Protein AF-A0A229GUE7-F1 (afdb_monomer_lite)

Foldseek 3Di:
DDPPDVVVVVVVVVVVVVVVVVCVVVVVQCPVDLVSLLVVLVVLLVVLQVLLVVLQVVLVVLCVVDPDDPVSVVSSVVSNVSSVVSVVSSVVSVVVSVPRD

Radius of gyration: 16.86 Å; chains: 1; bounding box: 41×32×49 Å

Sequence (101 aa):
MSPQNPAQHARVAADAITRLVNDVKTGRAQWTHTDNAKQAADDFTRLSEAMAAALQQMAAALGQIGRGTPQTDQAIGALHQAGQAEVVASRHLRRARQTMY

Structure (mmCIF, N/CA/C/O backbone):
data_AF-A0A229GUE7-F1
#
_entry.id   AF-A0A229GUE7-F1
#
loop_
_atom_site.group_PDB
_atom_site.id
_atom_site.type_symbol
_atom_site.label_atom_id
_atom_site.label_alt_id
_atom_site.label_comp_id
_atom_site.label_asym_id
_atom_site.label_entity_id
_atom_site.label_seq_id
_atom_site.pdbx_PDB_ins_code
_atom_site.Cartn_x
_atom_site.Cartn_y
_atom_site.Cartn_z
_atom_site.occupancy
_atom_site.B_iso_or_equiv
_atom_site.auth_seq_id
_atom_site.auth_comp_id
_atom_site.auth_asym_id
_atom_site.auth_atom_id
_atom_site.pdbx_PDB_model_num
ATOM 1 N N . MET A 1 1 ? 24.923 21.524 3.857 1.00 40.22 1 MET A N 1
ATOM 2 C CA . MET A 1 1 ? 23.600 20.869 3.932 1.00 40.22 1 MET A CA 1
ATOM 3 C C . MET A 1 1 ? 23.649 19.677 2.995 1.00 40.22 1 MET A C 1
ATOM 5 O O . MET A 1 1 ? 23.683 19.885 1.790 1.00 40.22 1 MET A O 1
ATOM 9 N N . SER A 1 2 ? 23.806 18.459 3.515 1.00 45.25 2 SER A N 1
ATOM 10 C CA . SER A 1 2 ? 23.895 17.269 2.660 1.00 45.25 2 SER A CA 1
ATOM 11 C C . SER A 1 2 ? 22.535 17.013 2.004 1.00 45.25 2 SER A C 1
ATOM 13 O O . SER A 1 2 ? 21.526 17.088 2.710 1.00 45.25 2 SER A O 1
ATOM 15 N N . PRO A 1 3 ? 22.476 16.735 0.691 1.00 49.19 3 PRO A N 1
ATOM 16 C CA . PRO A 1 3 ? 21.226 16.401 0.025 1.00 49.19 3 PRO A CA 1
ATOM 17 C C . PRO A 1 3 ? 20.646 15.159 0.702 1.00 49.19 3 PRO A C 1
ATOM 19 O O . PRO A 1 3 ? 21.296 14.117 0.773 1.00 49.19 3 PRO A O 1
ATOM 22 N N . GLN A 1 4 ? 19.449 15.298 1.268 1.00 58.41 4 GLN A N 1
ATOM 23 C CA . GLN A 1 4 ? 18.678 14.206 1.852 1.00 58.41 4 GLN A CA 1
ATOM 24 C C . GLN A 1 4 ? 18.495 13.127 0.786 1.00 58.41 4 GLN A C 1
ATOM 26 O O . GLN A 1 4 ? 17.734 13.312 -0.158 1.00 58.41 4 GLN A O 1
ATOM 31 N N . ASN A 1 5 ? 19.261 12.039 0.893 1.00 65.75 5 ASN A N 1
ATOM 32 C CA . ASN A 1 5 ? 19.281 10.977 -0.101 1.00 65.75 5 ASN A CA 1
ATOM 33 C C . ASN A 1 5 ? 17.905 10.286 -0.109 1.00 65.75 5 ASN A C 1
ATOM 35 O O . ASN A 1 5 ? 17.584 9.587 0.859 1.00 65.75 5 ASN A O 1
ATOM 39 N N . PRO A 1 6 ? 17.086 10.438 -1.165 1.00 64.31 6 PRO A N 1
ATOM 40 C CA . PRO A 1 6 ? 15.733 9.882 -1.204 1.00 64.31 6 PRO A CA 1
ATOM 41 C C . PRO A 1 6 ? 15.717 8.362 -0.995 1.00 64.31 6 PRO A C 1
ATOM 43 O O . PRO A 1 6 ? 14.796 7.829 -0.378 1.00 64.31 6 PRO A O 1
ATOM 46 N N . ALA A 1 7 ? 16.781 7.666 -1.413 1.00 66.69 7 ALA A N 1
ATOM 47 C CA . ALA A 1 7 ? 16.939 6.231 -1.192 1.00 66.69 7 ALA A CA 1
ATOM 48 C C . ALA A 1 7 ? 17.114 5.875 0.296 1.00 66.69 7 ALA A C 1
ATOM 50 O O . ALA A 1 7 ? 16.622 4.846 0.757 1.00 66.69 7 ALA A O 1
ATOM 51 N N . GLN A 1 8 ? 17.774 6.738 1.073 1.00 69.69 8 GLN A N 1
ATOM 52 C CA . GLN A 1 8 ? 17.928 6.555 2.516 1.00 69.69 8 GLN A CA 1
ATOM 53 C C . GLN A 1 8 ? 16.593 6.760 3.244 1.00 69.69 8 GLN A C 1
ATOM 55 O O . GLN A 1 8 ? 16.264 5.981 4.136 1.00 69.69 8 GLN A O 1
ATOM 60 N N . HIS A 1 9 ? 15.791 7.743 2.824 1.00 61.53 9 HIS A N 1
ATOM 61 C CA . HIS A 1 9 ? 14.437 7.947 3.349 1.00 61.53 9 HIS A CA 1
ATOM 62 C C . HIS A 1 9 ? 13.511 6.765 3.038 1.00 61.53 9 HIS A C 1
ATOM 64 O O . HIS A 1 9 ? 12.804 6.295 3.929 1.00 61.53 9 HIS A O 1
ATOM 70 N N . ALA A 1 10 ? 13.570 6.235 1.814 1.00 62.44 10 ALA A N 1
ATOM 71 C CA . ALA A 1 10 ? 12.809 5.051 1.424 1.00 62.44 10 ALA A CA 1
ATOM 72 C C . ALA A 1 10 ? 13.182 3.821 2.268 1.00 62.44 10 ALA A C 1
ATOM 74 O O . ALA A 1 10 ? 12.303 3.092 2.725 1.00 62.44 10 ALA A O 1
ATOM 75 N N . ARG A 1 11 ? 14.478 3.620 2.539 1.00 68.69 11 ARG A N 1
ATOM 76 C CA . ARG A 1 11 ? 14.953 2.518 3.386 1.00 68.69 11 ARG A CA 1
ATOM 77 C C . ARG A 1 11 ? 14.463 2.637 4.830 1.00 68.69 11 ARG A C 1
ATOM 79 O O . ARG A 1 11 ? 13.956 1.665 5.375 1.00 68.69 11 ARG A O 1
ATOM 86 N N . VAL A 1 12 ? 14.557 3.826 5.428 1.00 67.12 12 VAL A N 1
ATOM 87 C CA . VAL A 1 12 ? 14.064 4.070 6.796 1.00 67.12 12 VAL A CA 1
ATOM 88 C C . VAL A 1 12 ? 12.552 3.838 6.893 1.00 67.12 12 VAL A C 1
ATOM 90 O O . VAL A 1 12 ? 12.088 3.234 7.859 1.00 67.12 12 VAL A O 1
ATOM 93 N N . ALA A 1 13 ? 11.784 4.263 5.886 1.00 63.34 13 ALA A N 1
ATOM 94 C CA . ALA A 1 13 ? 10.350 3.992 5.824 1.00 63.34 13 ALA A CA 1
ATOM 95 C C . ALA A 1 13 ? 10.058 2.483 5.725 1.00 63.34 13 ALA A C 1
ATOM 97 O O . ALA A 1 13 ? 9.222 1.975 6.469 1.00 63.34 13 ALA A O 1
ATOM 98 N N . ALA A 1 14 ? 10.787 1.750 4.875 1.00 67.81 14 ALA A N 1
ATOM 99 C CA . ALA A 1 14 ? 10.653 0.297 4.747 1.00 67.81 14 ALA A CA 1
ATOM 100 C C . ALA A 1 14 ? 10.965 -0.446 6.059 1.00 67.81 14 ALA A C 1
ATOM 102 O O . ALA A 1 14 ? 10.233 -1.362 6.446 1.00 67.81 14 ALA A O 1
ATOM 103 N N . ASP A 1 15 ? 12.001 -0.021 6.784 1.00 72.88 15 ASP A N 1
ATOM 104 C CA . ASP A 1 15 ? 12.351 -0.589 8.088 1.00 72.88 15 ASP A CA 1
ATOM 105 C C . ASP A 1 15 ? 11.258 -0.311 9.138 1.00 72.88 15 ASP A C 1
ATOM 107 O O . ASP A 1 15 ? 10.903 -1.198 9.919 1.00 72.88 15 ASP A O 1
ATOM 111 N N . ALA A 1 16 ? 10.678 0.895 9.143 1.00 69.19 16 ALA A N 1
ATOM 112 C CA . ALA A 1 16 ? 9.582 1.259 10.044 1.00 69.19 16 ALA A CA 1
ATOM 113 C C . ALA A 1 16 ? 8.309 0.439 9.771 1.00 69.19 16 ALA A C 1
ATOM 115 O O . ALA A 1 16 ? 7.708 -0.093 10.706 1.00 69.19 16 ALA A O 1
ATOM 116 N N . ILE A 1 17 ? 7.946 0.261 8.497 1.00 71.00 17 ILE A N 1
ATOM 117 C CA . ILE A 1 17 ? 6.828 -0.600 8.081 1.00 71.00 17 ILE A CA 1
ATOM 118 C C . ILE A 1 17 ? 7.090 -2.046 8.507 1.00 71.00 17 ILE A C 1
ATOM 120 O O . ILE A 1 17 ? 6.205 -2.699 9.053 1.00 71.00 17 ILE A O 1
ATOM 124 N N . THR A 1 18 ? 8.315 -2.542 8.319 1.00 76.44 18 THR A N 1
ATOM 125 C CA . THR A 1 18 ? 8.698 -3.907 8.706 1.00 76.44 18 THR A CA 1
ATOM 126 C C . THR A 1 18 ? 8.534 -4.131 10.209 1.00 76.44 18 THR A C 1
ATOM 128 O O . THR A 1 18 ? 8.001 -5.161 10.625 1.00 76.44 18 THR A O 1
ATOM 131 N N . ARG A 1 19 ? 8.940 -3.159 11.038 1.00 73.44 19 ARG A N 1
ATOM 132 C CA . ARG A 1 19 ? 8.731 -3.213 12.494 1.00 73.44 19 ARG A CA 1
ATOM 133 C C . ARG A 1 19 ? 7.248 -3.231 12.848 1.00 73.44 19 ARG A C 1
ATOM 135 O O . ARG A 1 19 ? 6.830 -4.124 13.575 1.00 73.44 19 ARG A O 1
ATOM 142 N N . LEU A 1 20 ? 6.456 -2.329 12.265 1.00 71.00 20 LEU A N 1
ATOM 143 C CA . LEU A 1 20 ? 5.009 -2.275 12.482 1.00 71.00 20 LEU A CA 1
ATOM 144 C C . LEU A 1 20 ? 4.330 -3.602 12.113 1.00 71.00 20 LEU A C 1
ATOM 146 O O . LEU A 1 20 ? 3.580 -4.159 12.908 1.00 71.00 20 LEU A O 1
ATOM 150 N N . VAL A 1 21 ? 4.636 -4.156 10.938 1.00 78.44 21 VAL A N 1
ATOM 151 C CA . VAL A 1 21 ? 4.099 -5.449 10.487 1.00 78.44 21 VAL A CA 1
ATOM 152 C C . VAL A 1 21 ? 4.481 -6.573 11.449 1.00 78.44 21 VAL A C 1
ATOM 154 O O . VAL A 1 21 ? 3.651 -7.432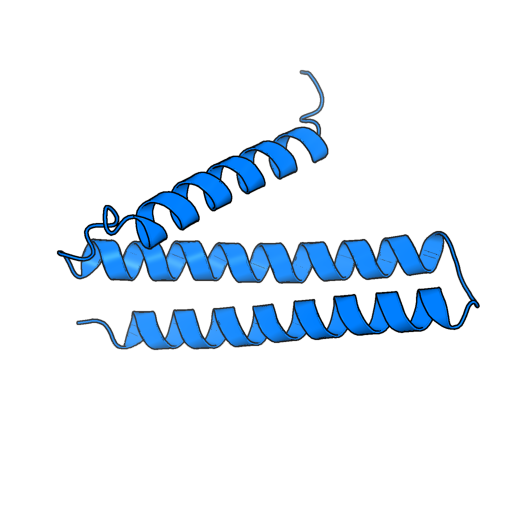 11.747 1.00 78.44 21 VAL A O 1
ATOM 157 N N . ASN A 1 22 ? 5.713 -6.575 11.960 1.00 78.38 22 ASN A N 1
ATOM 158 C CA . ASN A 1 22 ? 6.144 -7.565 12.942 1.00 78.38 22 ASN A CA 1
ATOM 159 C C . ASN A 1 22 ? 5.408 -7.412 14.278 1.00 78.38 22 ASN A C 1
ATOM 161 O O . ASN A 1 22 ? 5.009 -8.417 14.867 1.00 78.38 22 ASN A O 1
ATOM 165 N N . ASP A 1 23 ? 5.165 -6.191 14.743 1.00 74.81 23 ASP A N 1
ATOM 166 C CA . ASP A 1 23 ? 4.419 -5.952 15.981 1.00 74.81 23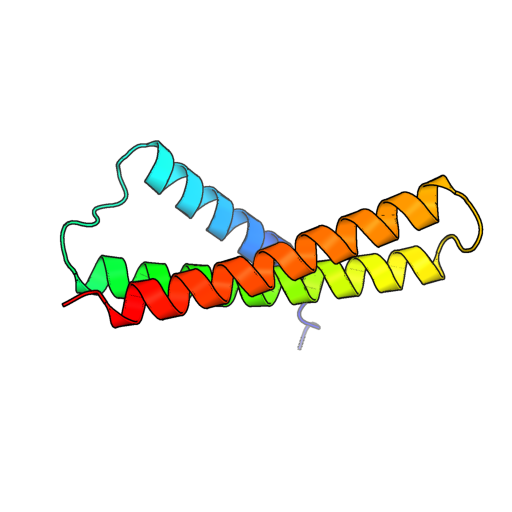 ASP A CA 1
ATOM 167 C C . ASP A 1 23 ? 2.946 -6.367 15.858 1.00 74.81 23 ASP A C 1
ATOM 169 O O . ASP A 1 23 ? 2.389 -6.947 16.793 1.00 74.81 23 ASP A O 1
ATOM 173 N N . VAL A 1 24 ? 2.342 -6.189 14.679 1.00 76.31 24 VAL A N 1
ATOM 174 C CA . VAL A 1 24 ? 1.008 -6.727 14.368 1.00 76.31 24 VAL A CA 1
ATOM 175 C C . VAL A 1 24 ? 1.015 -8.257 14.347 1.00 76.31 24 VAL A C 1
ATOM 177 O O . VAL A 1 24 ? 0.204 -8.880 15.029 1.00 76.31 24 VAL A O 1
ATOM 180 N N . LYS A 1 25 ? 1.951 -8.883 13.619 1.00 77.38 25 LYS A N 1
ATOM 181 C CA . LYS A 1 25 ? 2.057 -10.354 13.514 1.00 77.38 25 LYS A CA 1
ATOM 182 C C . LYS A 1 25 ? 2.297 -11.037 14.858 1.00 77.38 25 LYS A C 1
ATOM 184 O O . LYS A 1 25 ? 1.830 -12.148 15.072 1.00 77.38 25 LYS A O 1
ATOM 189 N N . THR A 1 26 ? 3.036 -10.382 15.747 1.00 81.75 26 THR A N 1
ATOM 190 C CA . THR A 1 26 ? 3.350 -10.898 17.087 1.00 81.75 26 THR A CA 1
ATOM 191 C C . THR A 1 26 ? 2.252 -10.609 18.113 1.00 81.75 26 THR A C 1
ATOM 193 O O . THR A 1 26 ? 2.421 -10.946 19.281 1.00 81.75 26 THR A O 1
ATOM 196 N N . GLY A 1 27 ? 1.135 -9.986 17.708 1.00 70.44 27 GLY A N 1
ATOM 197 C CA . GLY A 1 27 ? 0.032 -9.635 18.608 1.00 70.44 27 GLY A CA 1
ATOM 198 C C . GLY A 1 27 ? 0.397 -8.566 19.643 1.00 70.44 27 GLY A C 1
ATOM 199 O O . GLY A 1 27 ? -0.342 -8.361 20.602 1.00 70.44 27 GLY A O 1
ATOM 200 N N . ARG A 1 28 ? 1.538 -7.886 19.468 1.00 66.88 28 ARG A N 1
ATOM 201 C CA . ARG A 1 28 ? 2.010 -6.812 20.355 1.00 66.88 28 ARG A CA 1
ATOM 202 C C . ARG A 1 28 ? 1.384 -5.463 20.024 1.00 66.88 28 ARG A C 1
ATOM 204 O O . ARG A 1 28 ? 1.417 -4.563 20.859 1.00 66.88 28 ARG A O 1
ATOM 211 N N . ALA A 1 29 ? 0.792 -5.327 18.839 1.00 67.88 29 ALA A N 1
ATOM 212 C CA . ALA A 1 29 ? -0.042 -4.186 18.499 1.00 67.88 29 ALA A CA 1
ATOM 213 C C . ALA A 1 29 ? -1.305 -4.188 19.378 1.00 67.88 29 ALA A C 1
ATOM 215 O O . ALA A 1 29 ? -2.276 -4.897 19.115 1.00 67.88 29 ALA A O 1
ATOM 216 N N . GLN A 1 30 ? -1.280 -3.406 20.458 1.00 68.19 30 GLN A N 1
ATOM 217 C CA . GLN A 1 30 ? -2.438 -3.222 21.323 1.00 68.19 30 GLN A CA 1
ATOM 218 C C . GLN A 1 30 ? -3.435 -2.262 20.664 1.00 68.19 30 GLN A C 1
ATOM 220 O O . GLN A 1 30 ? -3.355 -1.042 20.802 1.00 68.19 30 GLN A O 1
ATOM 225 N N . TRP A 1 31 ? -4.426 -2.836 19.983 1.00 73.19 31 TRP A N 1
ATOM 226 C CA . TRP A 1 31 ? -5.610 -2.138 19.458 1.00 73.19 31 TRP A CA 1
ATOM 227 C C . TRP A 1 31 ? -6.660 -1.852 20.543 1.00 73.19 31 TRP A C 1
ATOM 229 O O . TRP A 1 31 ? -7.846 -1.731 20.259 1.00 73.19 31 TRP A O 1
ATOM 239 N N . THR A 1 32 ? -6.239 -1.811 21.806 1.00 72.50 32 THR A N 1
ATOM 240 C CA . THR A 1 32 ? -7.105 -1.776 22.994 1.00 72.50 32 THR A CA 1
ATOM 241 C C . THR A 1 32 ? -7.848 -0.454 23.166 1.00 72.50 32 THR A C 1
ATOM 243 O O . THR A 1 32 ? -8.753 -0.367 23.993 1.00 72.50 32 THR A O 1
ATOM 246 N N . HIS A 1 33 ? -7.497 0.566 22.381 1.00 78.12 33 HIS A N 1
ATOM 247 C CA . HIS A 1 33 ? -8.156 1.861 22.397 1.00 78.12 33 HIS A CA 1
ATOM 248 C C . HIS A 1 33 ? -8.555 2.295 20.990 1.00 78.12 33 HIS A C 1
ATOM 250 O O . HIS A 1 33 ? -7.754 2.197 20.056 1.00 78.12 33 HIS A O 1
ATOM 256 N N . THR A 1 34 ? -9.781 2.806 20.844 1.00 81.19 34 THR A N 1
ATOM 257 C CA . THR A 1 34 ? -10.318 3.257 19.554 1.00 81.19 34 THR A CA 1
ATOM 258 C C . THR A 1 34 ? -9.419 4.309 18.906 1.00 81.19 34 THR A C 1
ATOM 260 O O . THR A 1 34 ? -9.226 4.284 17.692 1.00 81.19 34 THR A O 1
ATOM 263 N N . ASP A 1 35 ? -8.796 5.182 19.697 1.00 84.00 35 ASP A N 1
ATOM 264 C CA . ASP A 1 35 ? -7.874 6.201 19.187 1.00 84.00 35 ASP A CA 1
ATOM 265 C C . ASP A 1 35 ? -6.611 5.593 18.562 1.00 84.00 35 ASP A C 1
ATOM 267 O O . ASP A 1 35 ? -6.179 6.036 17.498 1.00 84.00 35 ASP A O 1
ATOM 271 N N . ASN A 1 36 ? -6.075 4.510 19.135 1.00 82.25 36 ASN A N 1
ATOM 272 C CA . ASN A 1 36 ? -4.939 3.785 18.555 1.00 82.25 36 ASN A CA 1
ATOM 273 C C . ASN A 1 36 ? -5.329 3.120 17.227 1.00 82.25 36 ASN A C 1
ATOM 275 O O . ASN A 1 36 ? -4.552 3.130 16.272 1.00 82.25 36 ASN A O 1
ATOM 279 N N . ALA A 1 37 ? -6.545 2.571 17.144 1.00 83.12 37 ALA A N 1
ATOM 280 C CA . ALA A 1 37 ? -7.068 1.981 15.914 1.00 83.12 37 ALA A CA 1
ATOM 281 C C . ALA A 1 37 ? -7.312 3.044 14.823 1.00 83.12 37 ALA A C 1
ATOM 283 O O . ALA A 1 37 ? -6.942 2.833 13.666 1.00 83.12 37 ALA A O 1
ATOM 284 N N . LYS A 1 38 ? -7.862 4.211 15.188 1.00 86.81 38 LYS A N 1
ATOM 285 C CA . LYS A 1 38 ? -8.052 5.362 14.286 1.00 86.81 38 LYS A CA 1
ATOM 286 C C . LYS A 1 38 ? -6.717 5.896 13.767 1.00 86.81 38 LYS A C 1
ATOM 288 O O . LYS A 1 38 ? -6.598 6.150 12.567 1.00 86.81 38 LYS A O 1
ATOM 293 N N . GLN A 1 39 ? -5.727 6.041 14.647 1.00 83.56 39 GLN A N 1
ATOM 294 C CA . GLN A 1 39 ? -4.384 6.495 14.291 1.00 83.56 39 GLN A CA 1
ATOM 295 C C . GLN A 1 39 ? -3.699 5.512 13.335 1.00 83.56 39 GLN A C 1
ATOM 297 O O . GLN A 1 39 ? -3.183 5.918 12.298 1.00 83.56 39 GLN A O 1
ATOM 302 N N . ALA A 1 40 ? -3.772 4.211 13.610 1.00 82.69 40 ALA A N 1
ATOM 303 C CA . ALA A 1 40 ? -3.211 3.219 12.702 1.00 82.69 40 ALA A CA 1
ATOM 304 C C . ALA A 1 40 ? -3.931 3.176 11.350 1.00 82.69 40 ALA A C 1
ATOM 306 O O . ALA A 1 40 ? -3.278 3.025 10.321 1.00 82.69 40 ALA A O 1
ATOM 307 N N . ALA A 1 41 ? -5.254 3.369 11.316 1.00 88.00 41 ALA A N 1
ATOM 308 C CA . ALA A 1 41 ? -5.985 3.494 10.057 1.00 88.00 41 ALA A CA 1
ATOM 309 C C . ALA A 1 41 ? -5.517 4.706 9.224 1.00 88.00 41 ALA A C 1
ATOM 311 O O . ALA A 1 41 ? -5.416 4.593 7.999 1.00 88.00 41 ALA A O 1
ATOM 312 N N . ASP A 1 42 ? -5.183 5.840 9.856 1.00 86.56 42 ASP A N 1
ATOM 313 C CA . ASP A 1 42 ? -4.561 6.988 9.172 1.00 86.56 42 ASP A CA 1
ATOM 314 C C . ASP A 1 42 ? -3.172 6.648 8.635 1.00 86.56 42 ASP A C 1
ATOM 316 O O . ASP A 1 42 ? -2.856 6.968 7.488 1.00 86.56 42 ASP A O 1
ATOM 320 N N . ASP A 1 43 ? -2.341 6.000 9.447 1.00 84.38 43 ASP A N 1
ATOM 321 C CA . ASP A 1 43 ? -0.969 5.680 9.062 1.00 84.38 43 ASP A CA 1
ATOM 322 C C . ASP A 1 43 ? -0.937 4.662 7.916 1.00 84.38 43 ASP A C 1
ATOM 324 O O . ASP A 1 43 ? -0.199 4.850 6.947 1.00 84.38 43 ASP A O 1
ATOM 328 N N . PHE A 1 44 ? -1.813 3.654 7.943 1.00 86.69 44 PHE A N 1
ATOM 329 C CA . PHE A 1 44 ? -1.999 2.742 6.815 1.00 86.69 44 PHE A CA 1
ATOM 330 C C . PHE A 1 44 ? -2.561 3.452 5.578 1.00 86.69 44 PHE A C 1
ATOM 332 O O . PHE A 1 44 ? -2.137 3.149 4.466 1.00 86.69 44 PHE A O 1
ATOM 339 N N . THR A 1 45 ? -3.455 4.433 5.745 1.00 90.31 45 THR A N 1
ATOM 340 C CA . THR A 1 45 ? -3.968 5.239 4.623 1.00 90.31 45 THR A CA 1
ATOM 341 C C . THR A 1 45 ? -2.833 6.000 3.936 1.00 90.31 45 THR A C 1
ATOM 343 O O . THR A 1 45 ? -2.670 5.896 2.719 1.00 90.31 45 THR A O 1
ATOM 346 N N . ARG A 1 46 ? -2.012 6.719 4.713 1.00 85.00 46 ARG A N 1
ATOM 347 C CA . ARG A 1 46 ? -0.845 7.462 4.208 1.00 85.00 46 ARG A CA 1
ATOM 348 C C . ARG A 1 46 ? 0.164 6.533 3.545 1.00 85.00 46 ARG A C 1
ATOM 350 O O . ARG A 1 46 ? 0.738 6.882 2.516 1.00 85.00 46 ARG A O 1
ATOM 357 N N . LEU A 1 47 ? 0.369 5.350 4.123 1.00 86.69 47 LEU A N 1
ATOM 358 C CA . LEU A 1 47 ? 1.263 4.349 3.565 1.00 86.69 47 LEU A CA 1
ATOM 359 C C . LEU A 1 47 ? 0.767 3.850 2.203 1.00 86.69 47 LEU A C 1
ATOM 361 O O . LEU A 1 47 ? 1.541 3.868 1.251 1.00 86.69 47 LEU A O 1
ATOM 365 N N . SER A 1 48 ? -0.505 3.464 2.080 1.00 88.94 48 SER A N 1
ATOM 366 C CA . SER A 1 48 ? -1.089 3.045 0.799 1.00 88.94 48 SER A CA 1
ATOM 367 C C . SER A 1 48 ? -1.005 4.142 -0.263 1.00 88.94 48 SER A C 1
ATOM 369 O O . SER A 1 48 ? -0.644 3.873 -1.405 1.00 88.94 48 SER A O 1
ATOM 371 N N . GLU A 1 49 ? -1.245 5.403 0.097 1.00 87.50 49 GLU A N 1
ATOM 372 C CA . GLU A 1 49 ? -1.075 6.531 -0.831 1.00 87.50 49 GLU A CA 1
ATOM 373 C C . GLU A 1 49 ? 0.378 6.692 -1.302 1.00 87.50 49 GLU A C 1
ATOM 375 O O . GLU A 1 49 ? 0.634 6.850 -2.499 1.00 87.50 49 GLU A O 1
ATOM 380 N N . ALA A 1 50 ? 1.337 6.608 -0.376 1.00 85.75 50 ALA A N 1
ATOM 381 C CA . ALA A 1 50 ? 2.758 6.675 -0.699 1.00 85.75 50 ALA A CA 1
ATOM 382 C C . ALA A 1 50 ? 3.206 5.484 -1.565 1.00 85.75 50 ALA A C 1
ATOM 384 O O . ALA A 1 50 ? 3.958 5.671 -2.523 1.00 85.75 50 ALA A O 1
ATOM 385 N N . MET A 1 51 ? 2.716 4.274 -1.275 1.00 88.00 51 MET A N 1
ATOM 386 C CA . MET A 1 51 ? 2.992 3.073 -2.068 1.00 88.00 51 MET A CA 1
ATOM 387 C C . MET A 1 51 ? 2.406 3.188 -3.474 1.00 88.00 51 MET A C 1
ATOM 389 O O . MET A 1 51 ? 3.114 2.912 -4.441 1.00 88.00 51 MET A O 1
ATOM 393 N N . ALA A 1 52 ? 1.171 3.675 -3.619 1.00 89.38 52 ALA A N 1
ATOM 394 C CA . ALA A 1 52 ? 0.569 3.924 -4.926 1.00 89.38 52 ALA A CA 1
ATOM 395 C C . ALA A 1 52 ? 1.425 4.879 -5.776 1.00 89.38 52 ALA A C 1
ATOM 397 O O . ALA A 1 52 ? 1.696 4.595 -6.946 1.00 89.38 52 ALA A O 1
ATOM 398 N N . ALA A 1 53 ? 1.901 5.978 -5.182 1.00 86.25 53 ALA A N 1
ATOM 399 C CA . ALA A 1 53 ? 2.776 6.932 -5.860 1.00 86.25 53 ALA A CA 1
ATOM 400 C C . ALA A 1 53 ? 4.132 6.310 -6.239 1.00 86.25 53 ALA A C 1
ATOM 402 O O . ALA A 1 53 ? 4.591 6.470 -7.372 1.00 86.25 53 ALA A O 1
ATOM 403 N N . ALA A 1 54 ? 4.757 5.563 -5.326 1.00 86.56 54 ALA A N 1
ATOM 404 C CA . ALA A 1 54 ? 6.031 4.894 -5.580 1.00 86.56 54 ALA A CA 1
ATOM 405 C C . ALA A 1 54 ? 5.919 3.859 -6.711 1.00 86.56 54 ALA A C 1
ATOM 407 O O . ALA A 1 54 ? 6.762 3.833 -7.605 1.00 86.56 54 ALA A O 1
ATOM 408 N N . LEU A 1 55 ? 4.853 3.054 -6.725 1.00 89.19 55 LEU A N 1
ATOM 409 C CA . LEU A 1 55 ? 4.596 2.059 -7.770 1.00 89.19 55 LEU A CA 1
ATOM 410 C C . LEU A 1 55 ? 4.411 2.711 -9.147 1.00 89.19 55 LEU A C 1
ATOM 412 O O . LEU A 1 55 ? 4.942 2.213 -10.140 1.00 89.19 55 LEU A O 1
ATOM 416 N N . GLN A 1 56 ? 3.735 3.863 -9.214 1.00 88.69 56 GLN A N 1
ATOM 417 C CA . GLN A 1 56 ? 3.627 4.637 -10.454 1.00 88.69 56 GLN A CA 1
ATOM 418 C C . GLN A 1 56 ? 4.982 5.181 -10.925 1.00 88.69 56 GLN A C 1
ATOM 420 O O . GLN A 1 56 ? 5.287 5.111 -12.116 1.00 88.69 56 GLN A O 1
ATOM 425 N N . GLN A 1 57 ? 5.816 5.683 -10.010 1.00 88.38 57 GLN A N 1
ATOM 426 C CA . GLN A 1 57 ? 7.167 6.145 -10.345 1.00 88.38 57 GLN A CA 1
ATOM 427 C C . GLN A 1 57 ? 8.056 4.995 -10.836 1.00 88.38 57 GLN A C 1
ATOM 429 O O . GLN A 1 57 ? 8.783 5.165 -11.813 1.00 88.38 57 GLN A O 1
ATOM 434 N N . MET A 1 58 ? 7.963 3.813 -10.217 1.00 87.62 58 MET A N 1
ATOM 435 C CA . MET A 1 58 ? 8.676 2.613 -10.666 1.00 87.62 58 MET A CA 1
ATOM 436 C C . MET A 1 58 ? 8.226 2.182 -12.063 1.00 87.62 58 MET A C 1
ATOM 438 O O . MET A 1 58 ? 9.074 1.904 -12.907 1.00 87.62 58 MET A O 1
ATOM 442 N N . ALA A 1 59 ? 6.917 2.175 -12.336 1.00 88.81 59 ALA A N 1
ATOM 443 C CA . ALA A 1 59 ? 6.381 1.856 -13.658 1.00 88.81 59 ALA A CA 1
ATOM 444 C C . ALA A 1 59 ? 6.900 2.833 -14.728 1.00 88.81 59 ALA A C 1
ATOM 446 O O . ALA A 1 59 ? 7.355 2.410 -15.792 1.00 88.81 59 ALA A O 1
ATOM 447 N N . ALA A 1 60 ? 6.909 4.134 -14.420 1.00 87.69 60 ALA A N 1
ATOM 448 C CA . ALA A 1 60 ? 7.441 5.162 -15.310 1.00 87.69 60 ALA A CA 1
ATOM 449 C C . ALA A 1 60 ? 8.948 4.992 -15.563 1.00 87.69 60 ALA A C 1
ATOM 451 O O . ALA A 1 60 ? 9.381 5.060 -16.712 1.00 87.69 60 ALA A O 1
ATO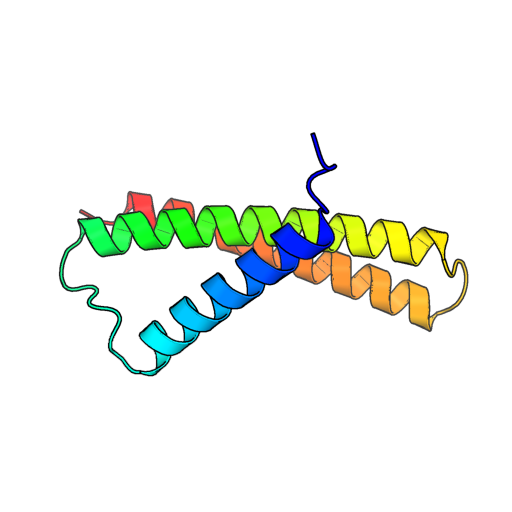M 452 N N . ALA A 1 61 ? 9.737 4.730 -14.517 1.00 87.19 61 ALA A N 1
ATOM 453 C CA . ALA A 1 61 ? 11.172 4.483 -14.639 1.00 87.19 61 ALA A CA 1
ATOM 454 C C . ALA A 1 61 ? 11.459 3.225 -15.474 1.00 87.19 61 ALA A C 1
ATOM 456 O O . ALA A 1 61 ? 12.299 3.252 -16.373 1.00 87.19 61 ALA A O 1
ATOM 457 N N . LEU A 1 62 ? 10.717 2.137 -15.251 1.00 86.81 62 LEU A N 1
ATOM 458 C CA . LEU A 1 62 ? 10.870 0.902 -16.020 1.00 86.81 62 LEU A CA 1
ATOM 459 C C . LEU A 1 62 ? 10.528 1.115 -17.505 1.00 86.81 62 LEU A C 1
ATOM 461 O O . LEU A 1 62 ? 11.259 0.656 -18.383 1.00 86.81 62 LEU A O 1
ATOM 465 N N . GLY A 1 63 ? 9.488 1.907 -17.782 1.00 86.75 63 GLY A N 1
ATOM 466 C CA . GLY A 1 63 ? 9.116 2.344 -19.129 1.00 86.75 63 GLY A CA 1
ATOM 467 C C . GLY A 1 63 ? 10.093 3.325 -19.789 1.00 86.75 63 GLY A C 1
ATOM 468 O O . GLY A 1 63 ? 9.928 3.630 -20.971 1.00 86.75 63 GLY A O 1
ATOM 469 N N . GLN A 1 64 ? 11.096 3.832 -19.069 1.00 86.12 64 GLN A N 1
ATOM 470 C CA . GLN A 1 64 ? 12.217 4.590 -19.637 1.00 86.12 64 GLN A CA 1
ATOM 471 C C . GLN A 1 64 ? 13.439 3.699 -19.891 1.00 86.12 64 GLN A C 1
ATOM 473 O O . GLN A 1 64 ? 14.141 3.909 -20.875 1.00 86.12 64 GLN A O 1
ATOM 478 N N . ILE A 1 65 ? 13.679 2.702 -19.031 1.00 84.69 65 ILE A N 1
ATOM 479 C CA . ILE A 1 65 ? 14.857 1.819 -19.097 1.00 84.69 65 ILE A CA 1
ATOM 480 C C . ILE A 1 65 ? 14.733 0.780 -20.219 1.00 84.69 65 ILE A C 1
ATOM 482 O O . ILE A 1 65 ? 15.714 0.498 -20.902 1.00 84.69 65 ILE A O 1
ATOM 486 N N . GLY A 1 66 ? 13.550 0.194 -20.412 1.00 70.38 66 GLY A N 1
ATOM 487 C CA . GLY A 1 66 ? 13.377 -0.956 -21.302 1.00 70.38 66 GLY A CA 1
ATOM 488 C C . GLY A 1 66 ? 12.084 -0.896 -22.099 1.00 70.38 66 GLY A C 1
ATOM 489 O O . GLY A 1 66 ? 11.183 -1.693 -21.872 1.00 70.38 66 GLY A O 1
ATOM 490 N N . ARG A 1 67 ? 11.960 0.045 -23.040 1.00 67.50 67 ARG A N 1
ATOM 491 C CA . ARG A 1 67 ? 10.797 0.062 -23.944 1.00 67.50 67 ARG A CA 1
ATOM 492 C C . ARG A 1 67 ? 10.837 -1.109 -24.918 1.00 67.50 67 ARG A C 1
ATOM 494 O O . ARG A 1 67 ? 11.837 -1.306 -25.600 1.00 67.50 67 ARG A O 1
ATOM 501 N N . GLY A 1 68 ? 9.705 -1.799 -25.050 1.00 70.62 68 GLY A N 1
ATOM 502 C CA . GLY A 1 68 ? 9.426 -2.656 -26.203 1.00 70.62 68 GLY A CA 1
ATOM 503 C C . GLY A 1 68 ? 9.724 -4.142 -26.027 1.00 70.62 68 GLY A C 1
ATOM 504 O O . GLY A 1 68 ? 9.731 -4.857 -27.027 1.00 70.62 68 GLY A O 1
ATOM 505 N N . THR A 1 69 ? 9.944 -4.629 -24.798 1.00 83.75 69 THR A N 1
ATOM 506 C CA . THR A 1 69 ? 9.904 -6.077 -24.536 1.00 83.75 69 THR A CA 1
ATOM 507 C C . THR A 1 69 ? 8.581 -6.463 -23.866 1.00 83.75 69 THR A C 1
ATOM 509 O O . THR A 1 69 ? 8.151 -5.766 -22.942 1.00 83.75 69 THR A O 1
ATOM 512 N N . PRO A 1 70 ? 7.962 -7.600 -24.243 1.00 86.12 70 PRO A N 1
ATOM 513 C CA . PRO A 1 70 ? 6.735 -8.077 -23.599 1.00 86.12 70 PRO A CA 1
ATOM 514 C C . PRO A 1 70 ? 6.871 -8.246 -22.080 1.00 86.12 70 PRO A C 1
ATOM 516 O O . PRO A 1 70 ? 5.923 -8.011 -21.336 1.00 86.12 70 PRO A O 1
ATOM 519 N N . GLN A 1 71 ? 8.064 -8.622 -21.608 1.00 88.19 71 GLN A N 1
ATOM 520 C CA . GLN A 1 71 ? 8.351 -8.783 -20.185 1.00 88.19 71 GLN A CA 1
ATOM 521 C C . GLN A 1 71 ? 8.340 -7.439 -19.443 1.00 88.19 71 GLN A C 1
ATOM 523 O O . GLN A 1 71 ? 7.807 -7.353 -18.336 1.00 88.19 71 GLN A O 1
ATOM 528 N N . THR A 1 72 ? 8.896 -6.382 -20.044 1.00 87.56 72 THR A N 1
ATOM 529 C CA . THR A 1 72 ? 8.857 -5.040 -19.452 1.00 87.56 72 THR A CA 1
ATOM 530 C C . THR A 1 72 ? 7.437 -4.479 -19.441 1.00 87.56 72 THR A C 1
ATOM 532 O O . THR A 1 72 ? 7.014 -3.948 -18.416 1.00 87.56 72 THR A O 1
ATOM 535 N N . ASP A 1 73 ? 6.671 -4.665 -20.517 1.00 89.12 73 ASP A N 1
ATOM 536 C CA . ASP A 1 73 ? 5.274 -4.216 -20.584 1.00 89.12 73 ASP A CA 1
ATOM 537 C C . ASP A 1 73 ? 4.397 -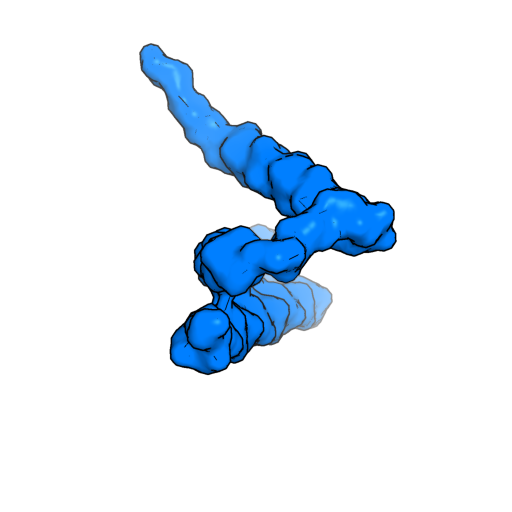4.938 -19.548 1.00 89.12 73 ASP A C 1
ATOM 539 O O . ASP A 1 73 ? 3.589 -4.308 -18.860 1.00 89.12 73 ASP A O 1
ATOM 543 N N . GLN A 1 74 ? 4.610 -6.245 -19.356 1.00 91.25 74 GLN A N 1
ATOM 544 C CA . GLN A 1 74 ? 3.938 -7.015 -18.310 1.00 91.25 74 GLN A CA 1
ATOM 545 C C . GLN A 1 74 ? 4.282 -6.492 -16.907 1.00 91.25 74 GLN A C 1
ATOM 547 O O . GLN A 1 74 ? 3.387 -6.328 -16.075 1.00 91.25 74 GLN A O 1
ATOM 552 N N . ALA A 1 75 ? 5.558 -6.201 -16.639 1.00 90.12 75 ALA A N 1
ATOM 553 C CA . ALA A 1 75 ? 5.996 -5.666 -15.352 1.00 90.12 75 ALA A CA 1
ATOM 554 C C . ALA A 1 75 ? 5.417 -4.266 -15.076 1.00 90.12 75 ALA A C 1
ATOM 556 O O . ALA A 1 75 ? 4.937 -4.008 -13.972 1.00 90.12 75 ALA A O 1
ATOM 557 N N . ILE A 1 76 ? 5.391 -3.382 -16.080 1.00 92.62 76 ILE A N 1
ATOM 558 C CA . ILE A 1 76 ? 4.748 -2.059 -15.998 1.00 92.62 76 ILE A CA 1
ATOM 559 C C . ILE A 1 76 ? 3.257 -2.211 -15.678 1.00 92.62 76 ILE A C 1
ATOM 561 O O . ILE A 1 76 ? 2.746 -1.550 -14.771 1.00 92.62 76 ILE A O 1
ATOM 565 N N . GLY A 1 77 ? 2.564 -3.116 -16.375 1.00 92.38 77 GLY A N 1
ATOM 566 C CA . GLY A 1 77 ? 1.155 -3.415 -16.124 1.00 92.38 77 GLY A CA 1
ATOM 567 C C . GLY A 1 77 ? 0.900 -3.886 -14.690 1.00 92.38 77 GLY A C 1
ATOM 568 O O . GLY A 1 77 ? -0.003 -3.375 -14.027 1.00 92.38 77 GLY A O 1
ATOM 569 N N . ALA A 1 78 ? 1.729 -4.800 -14.180 1.00 93.69 78 ALA A N 1
ATOM 570 C CA . ALA A 1 78 ? 1.630 -5.292 -12.806 1.00 93.69 78 ALA A CA 1
ATOM 571 C C . ALA A 1 78 ? 1.851 -4.177 -11.767 1.00 93.69 78 ALA A C 1
ATOM 573 O O . ALA A 1 78 ? 1.089 -4.074 -10.805 1.00 93.69 78 ALA A O 1
ATOM 574 N N . LEU A 1 79 ? 2.838 -3.298 -11.979 1.00 91.25 79 LEU A N 1
ATOM 575 C CA . LEU A 1 79 ? 3.090 -2.145 -11.106 1.00 91.25 79 LEU A CA 1
ATOM 576 C C . LEU A 1 79 ? 1.909 -1.164 -11.100 1.00 91.25 79 LEU A C 1
ATOM 578 O O . LEU A 1 79 ? 1.512 -0.681 -10.039 1.00 91.25 79 LEU A O 1
ATOM 582 N N . HIS A 1 80 ? 1.295 -0.911 -12.259 1.00 93.88 80 HIS A N 1
ATOM 583 C CA . HIS A 1 80 ? 0.084 -0.094 -12.335 1.00 93.88 80 HIS A CA 1
ATOM 584 C C . HIS A 1 80 ? -1.096 -0.727 -11.594 1.00 93.88 80 HIS A C 1
ATOM 586 O O . HIS A 1 80 ? -1.782 -0.027 -10.849 1.00 93.88 80 HIS A O 1
ATOM 592 N N . GLN A 1 81 ? -1.329 -2.031 -11.766 1.00 94.50 81 GLN A N 1
ATOM 593 C CA . GLN A 1 81 ? -2.396 -2.746 -11.060 1.00 94.50 81 GLN A CA 1
ATOM 594 C C . GLN A 1 81 ? -2.196 -2.705 -9.543 1.00 94.50 81 GLN A C 1
ATOM 596 O O . GLN A 1 81 ? -3.138 -2.395 -8.814 1.00 94.50 81 GLN A O 1
ATOM 601 N N . ALA A 1 82 ? -0.968 -2.935 -9.070 1.00 91.19 82 ALA A N 1
ATOM 602 C CA . ALA A 1 82 ? -0.628 -2.815 -7.657 1.00 91.19 82 ALA A CA 1
ATOM 603 C C . ALA A 1 82 ? -0.892 -1.391 -7.133 1.00 91.19 82 ALA A C 1
ATOM 605 O O . ALA A 1 82 ? -1.535 -1.223 -6.100 1.00 91.19 82 ALA A O 1
ATOM 606 N N . GLY A 1 83 ? -0.494 -0.356 -7.883 1.00 91.00 83 GLY A N 1
ATOM 607 C CA . GLY A 1 83 ? -0.763 1.034 -7.506 1.00 91.00 83 GLY A CA 1
ATOM 608 C C . GLY A 1 83 ? -2.260 1.353 -7.404 1.00 91.00 83 GLY A C 1
ATOM 609 O O . GLY A 1 83 ? -2.681 2.060 -6.491 1.00 91.00 83 GLY A O 1
ATOM 610 N N . GLN A 1 84 ? -3.089 0.800 -8.295 1.00 94.69 84 GLN A N 1
ATOM 611 C CA . GLN A 1 84 ? -4.548 0.944 -8.212 1.00 94.69 84 GLN A CA 1
ATOM 612 C C . GLN A 1 84 ? -5.136 0.214 -7.000 1.00 94.69 84 GLN A C 1
ATOM 614 O O . GLN A 1 84 ? -6.026 0.752 -6.338 1.00 94.69 84 GLN A O 1
ATOM 619 N N . ALA A 1 85 ? -4.631 -0.979 -6.679 1.00 95.81 85 ALA A N 1
ATOM 620 C CA . ALA A 1 85 ? -5.053 -1.718 -5.492 1.00 95.81 85 ALA A CA 1
ATOM 621 C C . ALA A 1 85 ? -4.776 -0.921 -4.205 1.00 95.81 85 ALA A C 1
ATOM 623 O O . ALA A 1 85 ? -5.652 -0.835 -3.347 1.00 95.81 85 ALA A O 1
ATOM 624 N N . GLU A 1 86 ? -3.627 -0.248 -4.111 1.00 94.88 86 GLU A N 1
ATOM 625 C CA . GLU A 1 86 ? -3.301 0.637 -2.985 1.00 94.88 86 GLU A CA 1
ATOM 626 C C 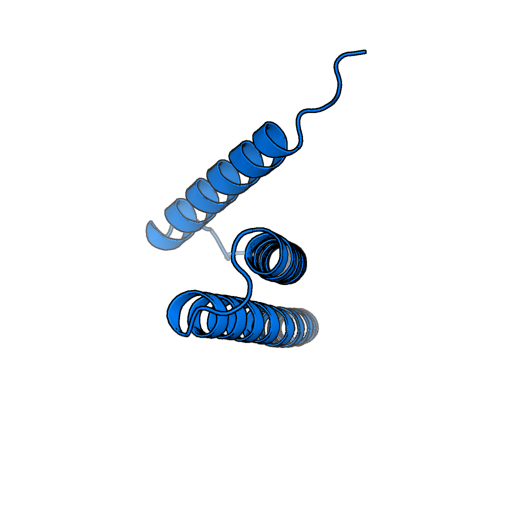. GLU A 1 86 ? -4.231 1.862 -2.893 1.00 94.88 86 GLU A C 1
ATOM 628 O O . GLU A 1 86 ? -4.684 2.244 -1.809 1.00 94.88 86 GLU A O 1
ATOM 633 N N . VAL A 1 87 ? -4.618 2.456 -4.028 1.00 94.00 87 VAL A N 1
ATOM 634 C CA . VAL A 1 87 ? -5.632 3.528 -4.047 1.00 94.00 87 VAL A CA 1
ATOM 635 C C . VAL A 1 87 ? -6.980 3.020 -3.527 1.00 94.00 87 VAL A C 1
ATOM 637 O O . VAL A 1 87 ? -7.657 3.717 -2.771 1.00 94.00 87 VAL A O 1
ATOM 640 N N . VAL A 1 88 ? -7.385 1.806 -3.894 1.00 97.06 88 VAL A N 1
ATOM 641 C CA . VAL A 1 88 ? -8.614 1.191 -3.375 1.00 97.06 88 VAL A CA 1
ATOM 642 C C . VAL A 1 88 ? -8.491 0.903 -1.874 1.00 97.06 88 VAL A C 1
ATOM 644 O O . VAL A 1 88 ? -9.399 1.251 -1.115 1.00 97.06 88 VAL A O 1
ATOM 647 N N . ALA A 1 89 ? -7.357 0.363 -1.424 1.00 92.94 89 ALA A N 1
ATOM 648 C CA . ALA A 1 89 ? -7.079 0.095 -0.014 1.00 92.94 89 ALA A CA 1
ATOM 649 C C . ALA A 1 89 ? -7.168 1.371 0.839 1.00 92.94 89 ALA A C 1
ATOM 651 O O . ALA A 1 89 ? -7.911 1.395 1.821 1.00 92.94 89 ALA A O 1
ATOM 652 N N . SER A 1 90 ? -6.516 2.463 0.423 1.00 95.44 90 SER A N 1
ATOM 653 C CA . SER A 1 90 ? -6.588 3.755 1.128 1.00 95.44 90 SER A CA 1
ATOM 654 C C . SER A 1 90 ? -8.026 4.275 1.262 1.00 95.44 90 SER A C 1
ATOM 656 O O . SER A 1 90 ? -8.416 4.762 2.322 1.00 95.44 90 SER A O 1
ATOM 658 N N . ARG A 1 91 ? -8.874 4.113 0.234 1.00 96.31 91 ARG A N 1
ATOM 659 C CA . ARG A 1 91 ? -10.300 4.481 0.313 1.00 96.31 91 ARG A CA 1
ATOM 660 C C . ARG A 1 91 ? -11.051 3.638 1.341 1.00 96.31 91 ARG A C 1
ATOM 662 O O . ARG A 1 91 ? -11.839 4.188 2.113 1.00 96.31 91 ARG A O 1
ATOM 669 N N . HIS A 1 92 ? -10.815 2.328 1.362 1.00 95.88 92 HIS A N 1
ATOM 670 C CA . HIS A 1 92 ? -11.425 1.442 2.352 1.00 95.88 92 HIS A CA 1
ATOM 671 C C . HIS A 1 92 ? -10.970 1.774 3.774 1.00 95.88 92 HIS A C 1
ATOM 673 O O . HIS A 1 92 ? -11.812 1.820 4.668 1.00 95.88 92 HIS A O 1
ATOM 679 N N . LEU A 1 93 ? -9.689 2.085 3.976 1.00 93.62 93 LEU A N 1
ATOM 680 C CA . LEU A 1 93 ? -9.142 2.486 5.274 1.00 93.62 93 LEU A CA 1
ATOM 681 C C . LEU A 1 93 ? -9.742 3.805 5.773 1.00 93.62 93 LEU A C 1
ATOM 683 O O . LEU A 1 93 ? -10.201 3.871 6.914 1.00 93.62 93 LEU A O 1
ATOM 687 N N . ARG A 1 94 ? -9.848 4.827 4.911 1.00 93.50 94 ARG A N 1
ATOM 688 C CA . ARG A 1 94 ? -10.532 6.087 5.260 1.00 93.50 94 ARG A CA 1
ATOM 689 C C . ARG A 1 94 ? -11.985 5.850 5.659 1.00 93.50 94 ARG A C 1
ATOM 691 O O . ARG A 1 94 ? -12.449 6.420 6.644 1.00 93.50 94 ARG A O 1
ATOM 698 N N . ARG A 1 95 ? -12.701 4.996 4.921 1.00 94.50 95 ARG A N 1
ATOM 699 C CA . ARG A 1 95 ? -14.085 4.639 5.254 1.00 94.50 95 ARG A CA 1
ATOM 700 C C . ARG A 1 95 ? -14.164 3.886 6.582 1.00 94.50 95 ARG A C 1
ATOM 702 O O . ARG A 1 95 ? -15.014 4.214 7.398 1.00 94.50 95 ARG A O 1
ATOM 709 N N . ALA A 1 96 ? -13.272 2.926 6.820 1.00 91.06 96 ALA A N 1
ATOM 710 C CA . ALA A 1 96 ? -13.219 2.179 8.073 1.00 91.06 96 ALA A CA 1
ATOM 711 C C . ALA A 1 96 ? -12.981 3.115 9.266 1.00 91.06 96 ALA A C 1
ATOM 713 O O . ALA A 1 96 ? -13.731 3.067 10.239 1.00 91.06 96 ALA A O 1
ATOM 714 N N . ARG A 1 97 ? -12.021 4.040 9.155 1.00 90.38 97 ARG A N 1
ATOM 715 C CA . ARG A 1 97 ? -11.771 5.077 10.165 1.00 90.38 97 ARG A CA 1
ATOM 716 C C . ARG A 1 97 ? -13.032 5.882 10.489 1.00 90.38 97 ARG A C 1
ATOM 718 O O . ARG A 1 97 ? -13.324 6.095 11.659 1.00 90.38 97 ARG A O 1
ATOM 725 N N . GLN A 1 98 ? -13.779 6.319 9.473 1.00 91.38 98 GLN A N 1
ATOM 726 C CA . GLN A 1 98 ? -15.014 7.097 9.661 1.00 91.38 98 GLN A CA 1
ATOM 727 C C . GLN A 1 98 ? -16.110 6.326 10.411 1.00 91.38 98 GLN A C 1
ATOM 729 O O . GLN A 1 98 ? -17.011 6.946 10.963 1.00 91.38 98 GLN A O 1
ATOM 734 N N . THR A 1 99 ? -16.038 4.993 10.430 1.00 91.50 99 THR A N 1
ATOM 735 C CA . THR A 1 99 ? -17.002 4.128 11.128 1.00 91.50 99 THR A CA 1
ATOM 736 C C . THR A 1 99 ? -16.560 3.708 12.532 1.00 91.50 99 THR A C 1
ATOM 738 O O . THR A 1 99 ? -17.319 3.039 13.227 1.00 91.50 99 THR A O 1
ATOM 741 N N . MET A 1 100 ? -15.346 4.071 12.960 1.00 88.94 100 MET A N 1
ATOM 742 C CA . MET A 1 100 ? -14.857 3.794 14.313 1.00 88.94 100 MET A CA 1
ATOM 743 C C . MET A 1 100 ? -15.403 4.861 15.274 1.00 88.94 100 MET A C 1
ATOM 745 O O . MET A 1 100 ? -15.063 6.037 15.130 1.00 88.94 100 MET A O 1
ATOM 749 N N . TYR A 1 101 ? -16.224 4.457 16.250 1.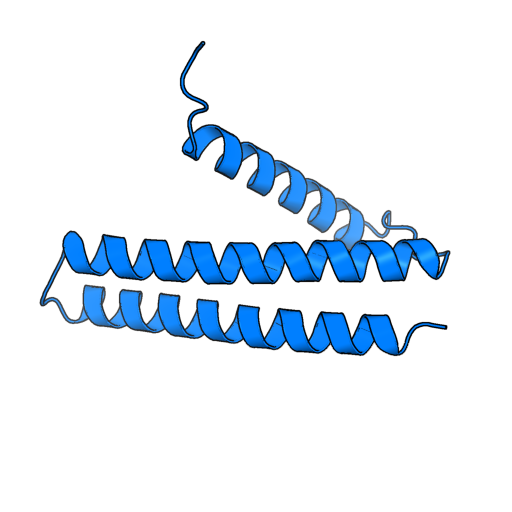00 74.31 101 TYR A N 1
ATOM 750 C CA . TYR A 1 101 ? -16.753 5.327 17.311 1.00 74.31 101 TYR A CA 1
ATOM 751 C C . TYR A 1 101 ? -15.880 5.241 18.556 1.00 74.31 101 TYR A C 1
ATOM 753 O O . TYR A 1 101 ? -15.753 4.133 19.122 1.00 74.31 101 TYR A O 1
#

Secondary structure (DSSP, 8-state):
-----HHHHHHHHHHHHHHHHHHHHTT-----SHHHHHHHHHHHHHHHHHHHHHHHHHHHHHHHHSTT-HHHHHHHHHHHHHHHHHHHHHHHHHHHHHT--

pLDDT: mean 81.64, std 11.77, range [40.22, 97.06]